Protein AF-A0ABD3XJV7-F1 (afdb_monomer_lite)

Foldseek 3Di:
DDPLVVQVVVLVVVLCVPDDLVRLQLVCCQQAVGSDPPDDQAEAEDQDDDPRFAWEHANVVSYTYGYSPDPDSVVSNVRPVVQSPDPDHPHDHD

Radius of gyration: 12.43 Å; chains: 1; bounding box: 31×26×32 Å

Organism: Sinanodonta woodiana (NCBI:txid1069815)

InterPro domains:
  IPR000569 HECT domain [PF00632] (6-84)
  IPR035983 HECT, E3 ligase catalytic domain [SSF56204] (7-78)

pLDDT: mean 89.1, std 9.76, range [50.88, 97.94]

Sequence (94 aa):
MDCSQQSTANYLKRFVKGFDKKGMENFLQFCTDSNLISEKITVEFTRLYGFERRPVAHTCGNILQMSSTYETFSDMREEFENVLSSNVWEMSFV

Structure (mmCIF, N/CA/C/O backbone):
data_AF-A0ABD3XJV7-F1
#
_entry.id   AF-A0ABD3XJV7-F1
#
loop_
_atom_site.group_PDB
_atom_site.id
_atom_site.type_symbol
_atom_site.label_atom_id
_atom_site.label_alt_id
_atom_site.label_comp_id
_atom_site.label_asym_id
_atom_site.label_entity_id
_atom_site.label_seq_id
_atom_site.pdbx_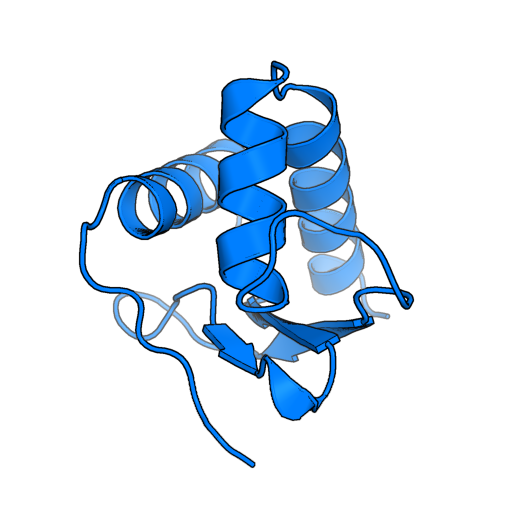PDB_ins_code
_atom_site.Cartn_x
_atom_site.Cartn_y
_atom_site.Cartn_z
_atom_site.occupancy
_atom_site.B_iso_or_equiv
_atom_site.auth_seq_id
_atom_site.auth_comp_id
_atom_site.auth_asym_id
_atom_site.auth_atom_id
_atom_site.pdbx_PDB_model_num
ATOM 1 N N . MET A 1 1 ? 17.128 2.319 2.769 1.00 75.62 1 MET A N 1
ATOM 2 C CA . MET A 1 1 ? 16.058 2.600 1.796 1.00 75.62 1 MET A CA 1
ATOM 3 C C . MET A 1 1 ? 16.707 3.218 0.570 1.00 75.62 1 MET A C 1
ATOM 5 O O . MET A 1 1 ? 17.411 4.207 0.739 1.00 75.62 1 MET A O 1
ATOM 9 N N . ASP A 1 2 ? 16.565 2.605 -0.604 1.00 91.56 2 ASP A N 1
ATOM 10 C CA . ASP A 1 2 ? 17.054 3.160 -1.878 1.00 91.56 2 ASP A CA 1
ATOM 11 C C . ASP A 1 2 ? 16.020 4.116 -2.524 1.00 91.56 2 ASP A C 1
ATOM 13 O O . ASP A 1 2 ? 14.943 4.346 -1.968 1.00 91.56 2 ASP A O 1
ATOM 17 N N . CYS A 1 3 ? 16.354 4.714 -3.675 1.00 93.94 3 CYS A N 1
ATOM 18 C CA . CYS A 1 3 ? 15.489 5.691 -4.351 1.00 93.94 3 CYS A CA 1
ATOM 19 C C . CYS A 1 3 ? 14.137 5.089 -4.778 1.00 93.94 3 CYS A C 1
ATOM 21 O O . CYS A 1 3 ? 13.097 5.723 -4.605 1.00 93.94 3 CYS A O 1
ATOM 23 N N . SER A 1 4 ? 14.120 3.850 -5.283 1.00 94.44 4 SER A N 1
ATOM 24 C CA . SER A 1 4 ? 12.882 3.226 -5.759 1.00 94.44 4 SER A CA 1
ATOM 25 C C . SER A 1 4 ? 11.987 2.782 -4.598 1.00 94.44 4 SER A C 1
ATOM 27 O O . SER A 1 4 ? 10.767 2.975 -4.634 1.00 94.44 4 SER A O 1
ATOM 29 N N . GLN A 1 5 ? 12.588 2.307 -3.502 1.00 96.38 5 GLN A N 1
ATOM 30 C CA . GLN A 1 5 ? 11.896 2.062 -2.236 1.00 96.38 5 GLN A CA 1
ATOM 31 C C . GLN A 1 5 ? 11.307 3.355 -1.659 1.00 96.38 5 GLN A C 1
ATOM 33 O O . GLN A 1 5 ? 10.176 3.353 -1.177 1.00 96.38 5 GLN A O 1
ATOM 38 N N . GLN A 1 6 ? 12.032 4.475 -1.737 1.00 96.88 6 GLN A N 1
ATOM 39 C CA . GLN A 1 6 ? 11.537 5.769 -1.265 1.00 96.88 6 GLN A CA 1
ATOM 40 C C . GLN A 1 6 ? 10.347 6.265 -2.097 1.00 96.88 6 GLN A C 1
ATOM 42 O O . GLN A 1 6 ? 9.343 6.695 -1.525 1.00 96.88 6 GLN A O 1
ATOM 47 N N . SER A 1 7 ? 10.423 6.168 -3.426 1.00 96.94 7 SER A N 1
ATOM 48 C CA . SER A 1 7 ? 9.310 6.498 -4.325 1.00 96.94 7 SER A CA 1
ATOM 49 C C . SER A 1 7 ? 8.079 5.648 -4.020 1.00 96.94 7 SER A C 1
ATOM 51 O O . SER A 1 7 ? 7.000 6.190 -3.784 1.00 96.94 7 SER A O 1
ATOM 53 N N . THR A 1 8 ? 8.260 4.333 -3.892 1.00 96.81 8 THR A N 1
ATOM 54 C CA . THR A 1 8 ? 7.179 3.400 -3.550 1.00 96.81 8 THR A CA 1
ATOM 55 C C . THR A 1 8 ? 6.577 3.699 -2.174 1.00 96.81 8 THR A C 1
ATOM 57 O O . THR A 1 8 ? 5.357 3.734 -2.020 1.00 96.81 8 THR A O 1
ATOM 60 N N . ALA A 1 9 ? 7.403 3.999 -1.167 1.00 97.12 9 ALA A N 1
ATOM 61 C CA . ALA A 1 9 ? 6.927 4.398 0.156 1.00 97.12 9 ALA A CA 1
ATOM 62 C C . ALA A 1 9 ? 6.103 5.695 0.104 1.00 97.12 9 ALA A C 1
ATOM 64 O O . ALA A 1 9 ? 5.100 5.830 0.809 1.00 97.12 9 ALA A O 1
ATOM 65 N N . ASN A 1 10 ? 6.506 6.660 -0.725 1.00 97.62 10 ASN A N 1
ATOM 66 C CA . ASN A 1 10 ? 5.759 7.901 -0.924 1.00 97.62 10 ASN A CA 1
ATOM 67 C C . ASN A 1 10 ? 4.423 7.648 -1.630 1.00 97.62 10 ASN A C 1
ATOM 69 O O . ASN A 1 10 ? 3.414 8.243 -1.244 1.00 97.62 10 ASN A O 1
ATOM 73 N N . TYR A 1 11 ?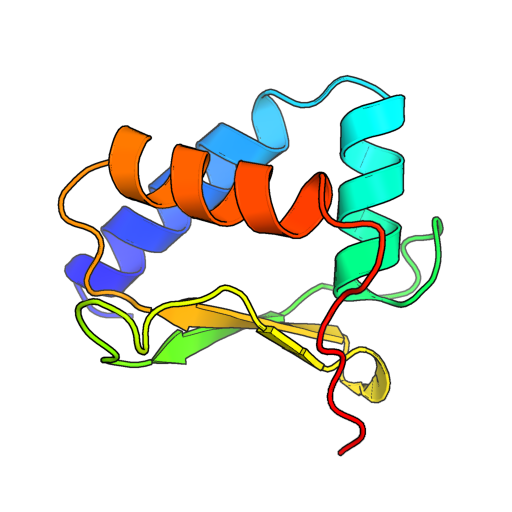 4.394 6.741 -2.608 1.00 97.94 11 TYR A N 1
ATOM 74 C CA . TYR A 1 11 ? 3.160 6.297 -3.250 1.00 97.94 11 TYR A CA 1
ATOM 75 C C . TYR A 1 11 ? 2.214 5.649 -2.238 1.00 97.94 11 TYR A C 1
ATOM 77 O O . TYR A 1 11 ? 1.063 6.069 -2.145 1.00 97.94 11 TYR A O 1
ATOM 85 N N . LEU A 1 12 ? 2.703 4.721 -1.410 1.00 97.06 12 LEU A N 1
ATOM 86 C CA . LEU A 1 12 ? 1.897 4.069 -0.374 1.00 97.06 12 LEU A CA 1
ATOM 87 C C . LEU A 1 12 ? 1.334 5.082 0.628 1.00 97.06 12 LEU A C 1
ATOM 89 O O . LEU A 1 12 ? 0.143 5.081 0.921 1.00 97.06 12 LEU A O 1
ATOM 93 N N . LYS A 1 13 ? 2.165 6.014 1.111 1.00 96.62 13 LYS A N 1
ATOM 94 C CA . LYS A 1 13 ? 1.710 7.085 2.013 1.00 96.62 13 LYS A CA 1
ATOM 95 C C . LYS A 1 13 ? 0.620 7.943 1.376 1.00 96.62 13 LYS A C 1
ATOM 97 O O . LYS A 1 13 ? -0.321 8.329 2.063 1.00 96.62 13 LYS A O 1
ATOM 102 N N . ARG A 1 14 ? 0.753 8.279 0.089 1.00 97.44 14 ARG A N 1
ATOM 103 C CA . ARG A 1 14 ? -0.267 9.034 -0.650 1.00 97.44 14 ARG A CA 1
ATOM 104 C C . ARG A 1 14 ? -1.562 8.234 -0.781 1.00 97.44 14 ARG A C 1
ATOM 106 O O . ARG A 1 14 ? -2.624 8.814 -0.600 1.00 97.44 14 ARG A O 1
ATOM 113 N N . PHE A 1 15 ? -1.461 6.941 -1.073 1.00 96.44 15 PHE A N 1
ATOM 114 C CA . PHE A 1 15 ? -2.599 6.037 -1.209 1.00 96.44 15 PHE A CA 1
ATOM 115 C C . PHE A 1 15 ? -3.387 5.923 0.098 1.00 96.44 15 PHE A C 1
ATOM 117 O O . PHE A 1 15 ? -4.565 6.262 0.128 1.00 96.44 15 PHE A O 1
ATOM 124 N N . VAL A 1 16 ? -2.707 5.600 1.203 1.00 95.06 16 VAL A N 1
ATOM 125 C CA . VAL A 1 16 ? -3.329 5.455 2.530 1.00 95.06 16 VAL A CA 1
ATOM 126 C C . VAL A 1 16 ? -3.961 6.764 3.017 1.00 95.06 16 VAL A C 1
ATOM 128 O O . VAL A 1 16 ? -5.034 6.752 3.612 1.00 95.06 16 VAL A O 1
ATOM 131 N N . LYS A 1 17 ? -3.340 7.920 2.730 1.00 95.94 17 LYS A N 1
ATOM 132 C CA . LYS A 1 17 ? -3.918 9.242 3.043 1.00 95.94 17 LYS A CA 1
ATOM 133 C C . LYS A 1 17 ? -5.206 9.552 2.275 1.00 95.94 17 LYS A C 1
ATOM 135 O O . LYS A 1 17 ? -5.926 10.458 2.679 1.00 95.94 17 LYS A O 1
ATOM 140 N N . GLY A 1 18 ? -5.450 8.871 1.157 1.00 94.69 18 GLY A N 1
ATOM 141 C CA . GLY A 1 18 ? -6.634 9.062 0.326 1.00 94.69 18 GLY A CA 1
ATOM 142 C C . GLY A 1 18 ? -7.848 8.245 0.765 1.00 94.69 18 GLY A C 1
ATOM 143 O O . GLY A 1 18 ? -8.910 8.420 0.176 1.00 94.69 18 GLY A O 1
ATOM 144 N N . PHE A 1 19 ? -7.714 7.360 1.758 1.00 94.12 19 PHE A N 1
ATOM 145 C CA . PHE A 1 19 ? -8.815 6.503 2.184 1.00 94.12 19 PHE A CA 1
ATOM 146 C C . PHE A 1 19 ? -9.886 7.243 2.982 1.00 94.12 19 PHE A C 1
ATOM 148 O O . PHE A 1 19 ? -9.603 8.090 3.831 1.00 94.12 19 PHE A O 1
ATOM 155 N N . ASP A 1 20 ? -11.134 6.849 2.737 1.00 93.81 20 ASP A N 1
ATOM 156 C CA . ASP A 1 20 ? -12.236 7.076 3.659 1.00 93.81 20 ASP A CA 1
ATOM 157 C C . ASP A 1 20 ? -12.203 6.037 4.799 1.00 93.81 20 ASP A C 1
ATOM 159 O O . ASP A 1 20 ? -11.305 5.195 4.890 1.00 93.81 20 ASP A O 1
ATOM 163 N N . LYS A 1 21 ? -13.187 6.087 5.704 1.00 91.62 21 LYS A N 1
ATOM 164 C CA . LYS A 1 21 ? -13.236 5.169 6.851 1.00 91.62 21 LYS A CA 1
ATOM 165 C C . LYS A 1 21 ? -13.250 3.697 6.416 1.00 91.62 21 LYS A C 1
ATOM 167 O O . LYS A 1 21 ? -12.514 2.897 6.984 1.00 91.62 21 LYS A O 1
ATOM 172 N N . LYS A 1 22 ? -14.054 3.355 5.405 1.00 91.00 22 LYS A N 1
ATOM 173 C CA . LYS A 1 22 ? -14.199 1.976 4.922 1.00 91.00 22 LYS A CA 1
ATOM 174 C C . LYS A 1 22 ? -12.918 1.482 4.247 1.00 91.00 22 LYS A C 1
ATOM 176 O O . LYS A 1 22 ? -12.491 0.360 4.494 1.00 91.00 22 LYS A O 1
ATOM 181 N N . GLY A 1 23 ? -12.279 2.321 3.430 1.00 91.44 23 GLY A N 1
ATOM 182 C CA . GLY A 1 23 ? -10.990 2.011 2.815 1.00 91.44 23 GLY A CA 1
ATOM 183 C C . GLY A 1 23 ? -9.899 1.771 3.857 1.00 91.44 23 GLY A C 1
ATOM 184 O O . GLY A 1 23 ? -9.129 0.823 3.729 1.00 91.44 23 GLY A O 1
ATOM 185 N N . MET A 1 24 ? -9.882 2.569 4.930 1.00 92.44 24 MET A N 1
ATOM 186 C CA . MET A 1 24 ? -8.951 2.370 6.040 1.00 92.44 24 MET A CA 1
ATOM 187 C C . MET A 1 24 ? -9.217 1.058 6.790 1.00 92.44 24 MET A C 1
ATOM 189 O O . MET A 1 24 ? -8.274 0.328 7.070 1.00 92.44 24 MET A O 1
ATOM 193 N N . GLU A 1 25 ? -10.478 0.731 7.087 1.00 91.19 25 GLU A N 1
ATOM 194 C CA . GLU A 1 25 ? -10.847 -0.542 7.726 1.00 91.19 25 GLU A CA 1
ATOM 195 C C . GLU A 1 25 ? -10.403 -1.745 6.882 1.00 91.19 25 GLU A C 1
ATOM 197 O O . GLU A 1 25 ? -9.775 -2.658 7.415 1.00 91.19 25 GLU A O 1
ATOM 202 N N . ASN A 1 26 ? -10.633 -1.705 5.566 1.00 90.00 26 ASN A N 1
ATOM 203 C CA . ASN A 1 26 ? -10.186 -2.751 4.644 1.00 90.00 26 ASN A CA 1
ATOM 204 C C . ASN A 1 26 ? -8.656 -2.860 4.591 1.00 90.00 26 ASN A C 1
ATOM 206 O O . ASN A 1 26 ? -8.117 -3.962 4.582 1.00 90.00 26 ASN A O 1
ATOM 210 N N . PHE A 1 27 ? -7.946 -1.730 4.564 1.00 91.88 27 PHE A N 1
ATOM 211 C CA . PHE A 1 27 ? -6.484 -1.716 4.562 1.00 91.88 27 PHE A CA 1
ATOM 212 C C . PHE A 1 27 ? -5.899 -2.309 5.848 1.00 91.88 27 PHE A C 1
ATOM 214 O O . PHE A 1 27 ? -4.928 -3.064 5.792 1.00 91.88 27 PHE A O 1
ATOM 221 N N . LEU A 1 28 ? -6.490 -1.985 7.002 1.00 91.25 28 LEU A N 1
ATOM 222 C CA . LEU A 1 28 ? -6.085 -2.560 8.281 1.00 91.25 28 LEU A CA 1
ATOM 223 C C . LEU A 1 28 ? -6.349 -4.059 8.307 1.00 91.25 28 LEU A C 1
ATOM 225 O O . LEU A 1 28 ? -5.424 -4.818 8.576 1.00 91.25 28 LEU A O 1
ATOM 229 N N . GLN A 1 29 ? -7.553 -4.478 7.912 1.00 89.56 29 GLN A N 1
ATOM 230 C CA . GLN A 1 29 ? -7.895 -5.893 7.834 1.00 89.56 29 GLN A CA 1
ATOM 231 C C . GLN A 1 29 ? -6.938 -6.644 6.902 1.00 89.56 29 GLN A C 1
ATOM 233 O O . GLN A 1 29 ? -6.523 -7.750 7.220 1.00 89.56 29 GLN A O 1
ATOM 238 N N . PHE A 1 30 ? -6.530 -6.035 5.787 1.00 89.94 30 PHE A N 1
ATOM 239 C CA . PHE A 1 30 ? -5.541 -6.627 4.892 1.00 89.94 30 PHE A CA 1
ATOM 240 C C . PHE A 1 30 ? -4.185 -6.810 5.574 1.00 89.94 30 PHE A C 1
ATOM 242 O O . PHE A 1 30 ? -3.598 -7.881 5.489 1.00 89.94 30 PHE A O 1
ATOM 249 N N . CYS A 1 31 ? -3.687 -5.786 6.269 1.00 90.12 31 CYS A N 1
ATOM 250 C CA . CYS A 1 31 ? -2.355 -5.827 6.869 1.00 90.12 31 CYS A CA 1
ATOM 251 C C . CYS A 1 31 ? -2.271 -6.688 8.139 1.00 90.12 31 CYS A C 1
ATOM 253 O O . CYS A 1 31 ? -1.203 -7.229 8.419 1.00 90.12 31 CYS A O 1
ATOM 255 N N . THR A 1 32 ? -3.346 -6.769 8.929 1.00 87.44 32 THR A N 1
ATOM 256 C CA . THR A 1 32 ? -3.304 -7.306 10.303 1.00 87.44 32 THR A CA 1
ATOM 257 C C . THR A 1 32 ? -4.355 -8.381 10.589 1.00 87.44 32 THR A C 1
ATOM 259 O O . THR A 1 32 ? -4.426 -8.866 11.715 1.00 87.44 32 THR A O 1
ATOM 262 N N . ASP A 1 33 ? -5.194 -8.736 9.609 1.00 86.06 33 ASP A N 1
ATOM 263 C CA . ASP A 1 33 ? -6.407 -9.555 9.791 1.00 86.06 33 ASP A CA 1
ATOM 264 C C . ASP A 1 33 ? -7.383 -8.983 10.843 1.00 86.06 33 ASP A C 1
ATOM 266 O O . ASP A 1 33 ? -8.222 -9.669 11.425 1.00 86.06 33 ASP A O 1
ATOM 270 N N . SER A 1 34 ? -7.268 -7.681 11.116 1.00 82.94 34 SER A N 1
ATOM 271 C CA . SER A 1 34 ? -8.051 -6.963 12.113 1.00 82.94 34 SER A CA 1
ATOM 272 C C . SER A 1 34 ? -8.308 -5.532 11.657 1.00 82.94 34 SER A C 1
ATOM 274 O O . SER A 1 34 ? -7.484 -4.892 11.016 1.00 82.94 34 SER A O 1
ATOM 276 N N . ASN A 1 35 ? -9.454 -4.972 12.030 1.00 77.19 35 ASN A N 1
ATOM 277 C CA . ASN A 1 35 ? -9.743 -3.555 11.798 1.00 77.19 35 ASN A CA 1
ATOM 278 C C . ASN A 1 35 ? -9.184 -2.639 12.908 1.00 77.19 35 ASN A C 1
ATOM 280 O O . ASN A 1 35 ? -9.462 -1.439 12.914 1.00 77.19 35 ASN A O 1
ATOM 284 N N . LEU A 1 36 ? -8.406 -3.187 13.849 1.00 77.75 36 LEU A N 1
ATOM 285 C CA . LEU A 1 36 ? -7.771 -2.454 14.942 1.00 77.75 36 LEU A CA 1
ATOM 286 C C . LEU A 1 36 ? -6.260 -2.339 14.720 1.00 77.75 36 LEU A C 1
ATOM 288 O O . LEU A 1 36 ? -5.581 -3.320 14.427 1.00 77.75 36 LEU A O 1
ATOM 292 N N . ILE A 1 37 ? -5.721 -1.139 14.942 1.00 73.56 37 ILE A N 1
ATOM 293 C CA . ILE A 1 37 ? -4.274 -0.925 15.024 1.00 73.56 37 ILE A CA 1
ATOM 294 C C . ILE A 1 37 ? -3.828 -1.284 16.442 1.00 73.56 37 ILE A C 1
ATOM 296 O O . ILE A 1 37 ? -4.055 -0.513 17.374 1.00 73.56 37 ILE A O 1
ATOM 300 N N . SER A 1 38 ? -3.194 -2.442 16.606 1.00 71.31 38 SER A N 1
ATOM 301 C CA . SER A 1 38 ? -2.506 -2.819 17.849 1.00 71.31 38 SER A CA 1
ATOM 302 C C . SER A 1 38 ? -1.020 -2.455 17.811 1.00 71.31 38 SER A C 1
ATOM 304 O O . SER A 1 38 ? -0.456 -2.059 18.830 1.00 71.31 38 SER A O 1
ATOM 306 N N . GLU A 1 39 ? -0.396 -2.531 16.633 1.00 81.06 39 GLU A N 1
ATOM 307 C CA . GLU A 1 39 ? 1.040 -2.336 16.432 1.00 81.06 39 GLU A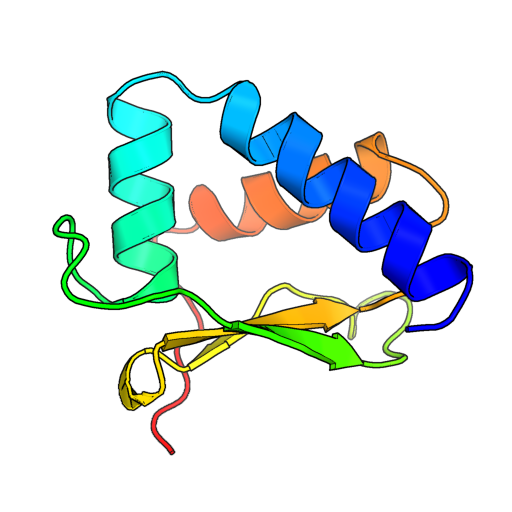 CA 1
ATOM 308 C C . GLU A 1 39 ? 1.343 -1.612 15.109 1.00 81.06 39 GLU A C 1
ATOM 310 O O . GLU A 1 39 ? 0.463 -1.338 14.291 1.00 81.06 39 GLU A O 1
ATOM 315 N N . LYS A 1 40 ? 2.612 -1.244 14.903 1.00 90.06 40 LYS A N 1
ATOM 316 C CA . LYS A 1 40 ? 3.052 -0.574 13.673 1.00 9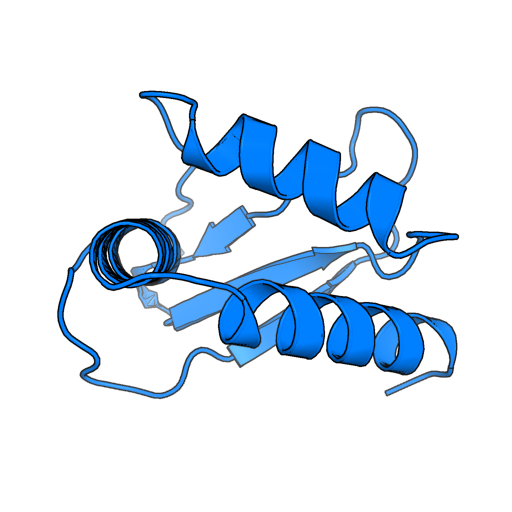0.06 40 LYS A CA 1
ATOM 317 C C . LYS A 1 40 ? 3.110 -1.577 12.522 1.00 90.06 40 LYS A C 1
ATOM 319 O O . LYS A 1 40 ? 3.749 -2.612 12.657 1.00 90.06 40 LYS A O 1
ATOM 324 N N . ILE A 1 41 ? 2.555 -1.206 11.369 1.00 92.38 41 ILE A N 1
ATOM 325 C CA . ILE A 1 41 ? 2.745 -1.957 10.124 1.00 92.38 41 ILE A CA 1
ATOM 326 C C . ILE A 1 41 ? 4.137 -1.637 9.566 1.00 92.38 41 ILE A C 1
ATOM 328 O O . ILE A 1 41 ? 4.442 -0.481 9.249 1.00 92.38 41 ILE A O 1
ATOM 332 N N . THR A 1 42 ? 4.988 -2.653 9.456 1.00 94.75 42 THR A N 1
ATOM 333 C CA . THR A 1 42 ? 6.330 -2.551 8.875 1.00 94.75 42 THR A CA 1
ATOM 334 C C . THR A 1 42 ? 6.247 -2.769 7.370 1.00 94.75 42 THR A C 1
ATOM 336 O O . THR A 1 42 ? 5.636 -3.728 6.917 1.00 94.75 42 THR A O 1
ATOM 339 N N . VAL A 1 43 ? 6.852 -1.881 6.578 1.00 95.62 43 VAL A N 1
ATOM 340 C CA . VAL A 1 43 ? 6.869 -2.021 5.114 1.00 95.62 43 VAL A CA 1
ATOM 341 C C . VAL A 1 43 ? 8.206 -2.592 4.671 1.00 95.62 43 VAL A C 1
ATOM 343 O O . VAL A 1 43 ? 9.246 -1.957 4.863 1.00 95.62 43 VAL A O 1
ATOM 346 N N . GLU A 1 44 ? 8.163 -3.761 4.044 1.00 96.00 44 GLU A N 1
ATOM 347 C CA . GLU A 1 44 ? 9.322 -4.412 3.442 1.00 96.00 44 GLU A CA 1
ATOM 348 C C . GLU A 1 44 ? 9.261 -4.343 1.921 1.00 96.00 44 GLU A C 1
ATOM 350 O O . GLU A 1 44 ? 8.187 -4.327 1.319 1.00 96.00 44 GLU A O 1
ATOM 355 N N . PHE A 1 45 ? 10.432 -4.298 1.288 1.00 96.31 45 PHE A N 1
ATOM 356 C CA . PHE A 1 45 ? 10.529 -4.111 -0.153 1.00 96.31 45 PHE A CA 1
ATOM 357 C C . PHE A 1 45 ? 11.161 -5.306 -0.853 1.00 96.31 45 PHE A C 1
ATOM 359 O O . PHE A 1 45 ? 12.246 -5.748 -0.475 1.00 96.31 45 PHE A O 1
ATOM 366 N N . THR A 1 46 ? 10.528 -5.763 -1.930 1.00 95.62 46 THR A N 1
ATOM 367 C CA . THR A 1 46 ? 11.075 -6.760 -2.861 1.00 95.62 46 THR A CA 1
ATOM 368 C C . THR A 1 46 ? 11.433 -6.125 -4.200 1.00 95.62 46 THR A C 1
ATOM 370 O O . THR A 1 46 ? 11.126 -4.963 -4.462 1.00 95.62 46 THR A O 1
ATOM 373 N N . ARG A 1 47 ? 12.097 -6.892 -5.070 1.00 94.44 47 ARG A N 1
ATOM 374 C CA . ARG A 1 47 ? 12.362 -6.519 -6.468 1.00 94.44 47 ARG A CA 1
ATOM 375 C C . ARG A 1 47 ? 11.639 -7.469 -7.422 1.00 94.44 47 ARG A C 1
ATOM 377 O O . ARG A 1 47 ? 12.270 -8.096 -8.264 1.00 94.44 47 ARG A O 1
ATOM 384 N N . LEU A 1 48 ? 10.329 -7.619 -7.232 1.00 93.75 48 LEU A N 1
ATOM 385 C CA . LEU A 1 48 ? 9.470 -8.412 -8.117 1.00 93.75 48 LEU A CA 1
ATOM 386 C C . LEU A 1 48 ? 8.968 -7.547 -9.278 1.00 93.75 48 LEU A C 1
ATOM 388 O O . LEU A 1 48 ? 8.740 -6.348 -9.103 1.00 93.75 48 LEU A O 1
ATOM 392 N N . TYR A 1 49 ? 8.795 -8.136 -10.457 1.00 92.38 49 TYR A N 1
ATOM 393 C CA . TYR A 1 49 ? 8.424 -7.428 -11.685 1.00 92.38 49 TYR A CA 1
ATOM 394 C C . TYR A 1 49 ? 7.227 -8.098 -12.363 1.00 92.38 49 TYR A C 1
ATOM 396 O O . TYR A 1 49 ? 6.973 -9.285 -12.166 1.00 92.38 49 TYR A O 1
ATOM 404 N N . GLY A 1 50 ? 6.514 -7.341 -13.203 1.00 89.44 50 GLY A N 1
ATOM 405 C CA . GLY A 1 50 ? 5.403 -7.867 -13.998 1.00 89.44 50 GLY A CA 1
ATOM 406 C C . GLY A 1 50 ? 4.350 -8.568 -13.137 1.00 89.44 50 GLY A C 1
ATOM 407 O O . GLY A 1 50 ? 3.950 -8.046 -12.103 1.00 89.44 50 GLY A O 1
ATOM 408 N N . PHE A 1 51 ? 3.933 -9.764 -13.554 1.00 86.31 51 PHE A N 1
ATOM 409 C CA . PHE A 1 51 ? 2.882 -10.545 -12.890 1.00 86.31 51 PHE A CA 1
ATOM 410 C C . PHE A 1 51 ? 3.268 -11.116 -11.518 1.00 86.31 51 PHE A C 1
ATOM 412 O O . PHE A 1 51 ? 2.390 -11.544 -10.777 1.00 86.31 51 PHE A O 1
ATOM 419 N N . GLU A 1 52 ? 4.556 -11.138 -11.165 1.00 88.25 52 GLU A N 1
ATOM 420 C CA . GLU A 1 52 ? 4.992 -11.559 -9.825 1.00 88.25 52 GLU A CA 1
ATOM 421 C C . GLU A 1 52 ? 4.803 -10.447 -8.787 1.00 88.25 52 GLU A C 1
ATOM 423 O O . GLU A 1 52 ? 4.909 -10.683 -7.582 1.00 88.25 52 GLU A O 1
ATOM 428 N N . ARG A 1 53 ? 4.554 -9.215 -9.245 1.00 92.44 53 ARG A N 1
ATOM 429 C CA . ARG A 1 53 ? 4.345 -8.070 -8.374 1.00 92.44 53 ARG A CA 1
ATOM 430 C C . ARG A 1 53 ? 2.963 -8.146 -7.736 1.00 92.44 53 ARG A C 1
ATOM 432 O O . ARG A 1 53 ? 1.960 -8.338 -8.417 1.00 92.44 53 ARG A O 1
ATOM 439 N N . ARG A 1 54 ? 2.949 -8.040 -6.410 1.00 89.69 54 ARG A N 1
ATOM 440 C CA . ARG A 1 54 ? 1.737 -7.952 -5.600 1.00 89.69 54 ARG A CA 1
ATOM 441 C C . ARG A 1 54 ? 2.074 -7.461 -4.195 1.00 89.69 54 ARG A C 1
ATOM 443 O O . ARG A 1 54 ? 3.122 -7.844 -3.662 1.00 89.69 54 ARG A O 1
ATOM 450 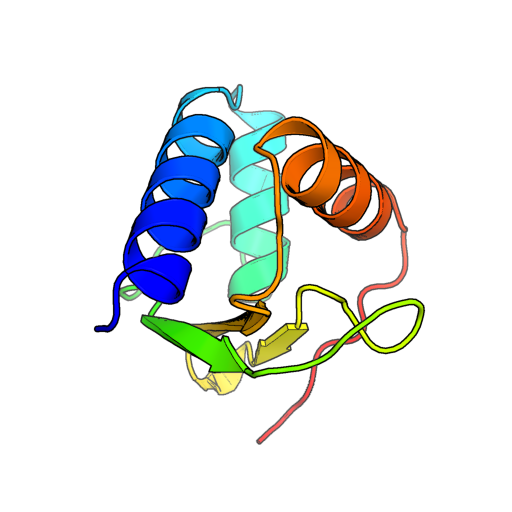N N . PRO A 1 55 ? 1.212 -6.646 -3.573 1.00 93.19 55 PRO A N 1
ATOM 451 C CA . PRO A 1 55 ? 1.216 -6.466 -2.130 1.00 93.19 55 PRO A CA 1
ATOM 452 C C . PRO A 1 55 ? 0.950 -7.804 -1.430 1.00 93.19 55 PRO A C 1
ATOM 454 O O . PRO A 1 55 ? 0.005 -8.506 -1.784 1.00 93.19 55 PRO A O 1
ATOM 457 N N . VAL A 1 56 ? 1.760 -8.144 -0.428 1.00 92.44 56 VAL A N 1
ATOM 458 C CA . VAL A 1 56 ? 1.561 -9.334 0.415 1.00 92.44 56 VAL A CA 1
ATOM 459 C C . VAL A 1 56 ? 1.573 -8.906 1.873 1.00 92.44 56 VAL A C 1
ATOM 461 O O . VAL A 1 56 ? 2.487 -8.201 2.304 1.00 92.44 56 VAL A O 1
ATOM 464 N N . ALA A 1 57 ? 0.562 -9.326 2.629 1.00 91.62 57 ALA A N 1
ATOM 465 C CA . ALA A 1 57 ? 0.486 -9.085 4.060 1.00 91.62 57 ALA A CA 1
ATOM 466 C C . ALA A 1 57 ? 0.892 -10.340 4.840 1.00 91.62 57 ALA A C 1
ATOM 468 O O . ALA A 1 57 ? 0.331 -11.420 4.646 1.00 91.62 57 ALA A O 1
ATOM 469 N N . HIS A 1 58 ? 1.848 -10.173 5.752 1.00 90.25 58 HIS A N 1
ATOM 470 C CA . HIS A 1 58 ? 2.204 -11.163 6.767 1.00 90.25 58 HIS A CA 1
ATOM 471 C C . HIS A 1 58 ? 1.576 -10.715 8.084 1.00 90.25 58 HIS A C 1
ATOM 473 O O . HIS A 1 58 ? 2.160 -9.927 8.836 1.00 90.25 58 HIS A O 1
ATOM 479 N N . THR A 1 59 ? 0.354 -11.176 8.331 1.00 84.50 59 THR A N 1
ATOM 480 C CA . THR A 1 59 ? -0.518 -10.655 9.395 1.00 84.50 59 THR A CA 1
ATOM 481 C C . THR A 1 59 ? 0.058 -10.901 10.790 1.00 84.50 59 THR A C 1
ATOM 483 O O . THR A 1 59 ? 0.044 -9.997 11.621 1.00 84.50 59 THR A O 1
ATOM 486 N N . CYS A 1 60 ? 0.681 -12.062 11.030 1.00 83.00 60 CYS A N 1
ATOM 487 C CA . CYS A 1 60 ? 1.342 -12.385 12.302 1.00 83.00 60 CYS A CA 1
ATOM 488 C C . CYS A 1 60 ? 2.509 -11.444 12.648 1.00 83.00 60 CYS A C 1
ATOM 490 O O . CYS A 1 60 ? 2.788 -11.225 13.825 1.00 83.00 60 CYS A O 1
ATOM 492 N N . GLY A 1 61 ? 3.188 -10.890 11.639 1.00 84.44 61 GLY A N 1
ATOM 493 C CA . GLY A 1 61 ? 4.332 -9.993 11.817 1.00 84.44 61 GLY A CA 1
ATOM 494 C C . GLY A 1 61 ? 4.002 -8.508 11.657 1.00 84.44 61 GLY A C 1
ATOM 495 O O . GLY A 1 61 ? 4.902 -7.679 11.790 1.00 84.44 61 GLY A O 1
ATOM 496 N N . ASN A 1 62 ? 2.752 -8.158 11.328 1.00 88.44 62 ASN A N 1
ATOM 497 C CA . ASN A 1 62 ? 2.363 -6.811 10.899 1.00 88.44 62 ASN A CA 1
ATOM 498 C C . ASN A 1 62 ? 3.258 -6.281 9.759 1.00 88.44 62 ASN A C 1
ATOM 500 O O . ASN A 1 62 ? 3.664 -5.115 9.765 1.00 88.44 62 ASN A O 1
ATOM 504 N N . ILE A 1 63 ? 3.600 -7.135 8.785 1.00 93.06 63 ILE A N 1
ATOM 505 C CA . ILE A 1 63 ? 4.483 -6.776 7.664 1.00 93.06 63 ILE A CA 1
ATOM 506 C C . ILE A 1 63 ? 3.671 -6.644 6.379 1.00 93.06 63 ILE A C 1
ATOM 508 O O . ILE A 1 63 ? 2.995 -7.579 5.957 1.00 93.06 63 ILE A O 1
ATOM 512 N N . LEU A 1 64 ? 3.801 -5.497 5.718 1.00 94.31 64 LEU A N 1
ATOM 513 C CA . LEU A 1 64 ? 3.328 -5.265 4.360 1.00 94.31 64 LEU A CA 1
ATOM 514 C C . LEU A 1 64 ? 4.519 -5.307 3.404 1.00 94.31 64 LEU A C 1
ATOM 516 O O . LEU A 1 64 ? 5.345 -4.394 3.371 1.00 94.31 64 LEU A O 1
ATOM 520 N N . GLN A 1 65 ? 4.596 -6.359 2.604 1.00 95.31 65 GLN A N 1
ATOM 521 C CA . GLN A 1 65 ? 5.623 -6.518 1.593 1.00 95.31 65 GLN A CA 1
ATOM 522 C C . GLN A 1 65 ? 5.140 -5.934 0.267 1.00 95.31 65 GLN A C 1
ATOM 524 O O . GLN A 1 65 ? 4.067 -6.282 -0.224 1.00 95.31 65 GLN A O 1
ATOM 529 N N . MET A 1 66 ? 5.933 -5.045 -0.328 1.00 95.12 66 MET A N 1
ATOM 530 C CA . MET A 1 66 ? 5.636 -4.450 -1.630 1.00 95.12 66 MET A CA 1
ATOM 531 C C . MET A 1 66 ? 6.855 -4.488 -2.537 1.00 95.12 66 MET A C 1
ATOM 533 O O . MET A 1 66 ? 7.988 -4.375 -2.081 1.00 95.12 66 MET A O 1
ATOM 537 N N . SER A 1 67 ? 6.652 -4.570 -3.844 1.00 96.25 67 SER A N 1
ATOM 538 C CA . SER A 1 67 ? 7.777 -4.388 -4.756 1.00 96.25 67 SER A CA 1
ATOM 539 C C . SER A 1 67 ? 8.212 -2.926 -4.823 1.00 96.25 67 SER A C 1
ATOM 541 O O . SER A 1 67 ? 7.378 -2.030 -4.801 1.00 96.25 67 SER A O 1
ATOM 543 N N . SER A 1 68 ? 9.512 -2.661 -4.938 1.00 96.50 68 SER A N 1
ATOM 544 C CA . SER A 1 68 ? 10.039 -1.313 -5.178 1.00 96.50 68 SER A CA 1
ATOM 545 C C . SER A 1 68 ? 10.124 -0.940 -6.660 1.00 96.50 68 SER A C 1
ATOM 547 O O . SER A 1 68 ? 10.723 0.077 -6.999 1.00 96.50 68 SER A O 1
ATOM 549 N N . THR A 1 69 ? 9.569 -1.764 -7.551 1.00 96.00 69 THR A N 1
ATOM 550 C CA . THR A 1 69 ? 9.691 -1.629 -9.013 1.00 96.00 69 THR A CA 1
ATOM 551 C C . THR A 1 69 ? 8.524 -0.876 -9.656 1.00 96.00 69 THR A C 1
ATOM 553 O O . THR A 1 69 ? 8.408 -0.858 -10.879 1.00 96.00 69 THR A O 1
ATOM 556 N N . TYR A 1 70 ? 7.639 -0.261 -8.864 1.00 94.94 70 TYR A N 1
ATOM 557 C CA . TYR A 1 70 ? 6.582 0.598 -9.399 1.00 94.94 70 TYR A CA 1
ATOM 558 C C . TYR A 1 70 ? 7.181 1.856 -10.033 1.00 94.94 70 TYR A C 1
ATOM 560 O O . TYR A 1 70 ? 7.890 2.616 -9.369 1.00 94.94 70 TYR A O 1
ATOM 568 N N . GLU A 1 71 ? 6.863 2.091 -11.304 1.00 92.94 71 GLU A N 1
ATOM 569 C CA . GLU A 1 71 ? 7.320 3.272 -12.039 1.00 92.94 71 GLU A CA 1
ATOM 570 C C . GLU A 1 71 ? 6.470 4.500 -11.709 1.00 92.94 71 GLU A C 1
ATOM 572 O O . GLU A 1 71 ? 6.988 5.615 -11.623 1.00 92.94 71 GLU A O 1
ATOM 577 N N . THR A 1 72 ? 5.168 4.299 -11.477 1.00 95.81 72 THR A N 1
ATOM 578 C CA . THR A 1 72 ? 4.238 5.381 -11.162 1.00 95.81 72 THR A CA 1
ATOM 579 C C . THR A 1 72 ? 3.339 5.071 -9.965 1.00 95.81 72 THR A C 1
ATOM 581 O O . THR A 1 72 ? 3.142 3.928 -9.552 1.00 95.81 72 THR A O 1
ATOM 584 N N . PHE A 1 73 ? 2.741 6.131 -9.409 1.00 96.56 73 PHE A N 1
ATOM 585 C CA . PHE A 1 73 ? 1.710 6.005 -8.378 1.00 96.56 73 PHE A CA 1
ATOM 586 C C . PHE A 1 73 ? 0.486 5.227 -8.877 1.00 96.56 73 PHE A C 1
ATOM 588 O O . PHE A 1 73 ? -0.089 4.470 -8.102 1.00 96.56 73 PHE A O 1
ATOM 595 N N . SER A 1 74 ? 0.085 5.426 -10.137 1.00 96.44 74 SER A N 1
ATOM 596 C CA . SER A 1 74 ? -1.099 4.780 -10.710 1.00 96.44 74 SER A CA 1
ATOM 597 C C . SER A 1 74 ? -0.926 3.266 -10.787 1.00 96.44 74 SER A C 1
ATOM 599 O O . SER A 1 74 ? -1.838 2.557 -10.379 1.00 96.44 74 SER A O 1
ATOM 601 N N . ASP A 1 75 ? 0.257 2.791 -11.193 1.00 94.56 75 ASP A N 1
ATOM 602 C CA . ASP A 1 75 ? 0.548 1.352 -11.283 1.00 94.56 75 ASP A CA 1
ATOM 603 C C . ASP A 1 75 ? 0.436 0.678 -9.915 1.00 94.56 75 ASP A C 1
ATOM 605 O O . ASP A 1 75 ? -0.174 -0.377 -9.777 1.00 94.56 75 ASP A O 1
ATOM 609 N N . MET A 1 76 ? 1.011 1.311 -8.885 1.00 95.81 76 MET A N 1
ATOM 610 C CA . MET A 1 76 ? 0.922 0.810 -7.514 1.00 95.81 76 MET A CA 1
ATOM 611 C C . MET A 1 76 ? -0.517 0.835 -7.010 1.00 95.81 76 MET A C 1
ATOM 613 O O . MET A 1 76 ? -0.975 -0.132 -6.409 1.00 95.81 76 MET A O 1
ATOM 617 N N . ARG A 1 77 ? -1.235 1.933 -7.273 1.00 95.81 77 ARG A N 1
ATOM 618 C CA . ARG A 1 77 ? -2.613 2.111 -6.822 1.00 95.81 77 ARG A CA 1
ATOM 619 C C . ARG A 1 77 ? -3.536 1.049 -7.405 1.00 95.81 77 ARG A C 1
ATOM 621 O O . ARG A 1 77 ? -4.258 0.424 -6.643 1.00 95.81 77 ARG A O 1
ATOM 628 N N . GLU A 1 78 ? -3.514 0.862 -8.721 1.00 93.62 78 GLU A N 1
ATOM 629 C CA . GLU A 1 78 ? -4.381 -0.095 -9.412 1.00 93.62 78 GLU A CA 1
ATOM 630 C C . GLU A 1 78 ? -4.133 -1.520 -8.910 1.00 93.62 78 GLU A C 1
ATOM 632 O O . GLU A 1 78 ? -5.075 -2.238 -8.581 1.00 93.62 78 GLU A O 1
ATOM 637 N N . GLU A 1 79 ? -2.866 -1.908 -8.758 1.00 93.00 79 GLU A N 1
ATOM 638 C CA . GLU A 1 79 ? -2.504 -3.222 -8.228 1.00 93.00 79 GLU A CA 1
ATOM 639 C C . GLU A 1 79 ? -2.997 -3.417 -6.786 1.00 93.00 79 GLU A C 1
ATOM 641 O O . GLU A 1 79 ? -3.595 -4.445 -6.466 1.00 93.00 79 GLU A O 1
ATOM 646 N N . PHE A 1 80 ? -2.821 -2.413 -5.922 1.00 93.94 80 PHE A N 1
ATOM 647 C CA . PHE A 1 80 ? -3.289 -2.477 -4.538 1.00 93.94 80 PHE A CA 1
ATOM 648 C C . PHE A 1 80 ? -4.826 -2.487 -4.449 1.00 93.94 80 PHE A C 1
ATOM 650 O O . PHE A 1 80 ? -5.396 -3.266 -3.687 1.00 93.94 80 PHE A O 1
ATOM 657 N N . GLU A 1 81 ? -5.520 -1.662 -5.238 1.00 93.06 81 GLU A N 1
ATOM 658 C CA . GLU A 1 81 ? -6.989 -1.622 -5.311 1.00 93.06 81 GLU A CA 1
ATOM 659 C C . GLU A 1 81 ? -7.565 -2.965 -5.782 1.00 93.06 81 GLU A C 1
ATOM 661 O O . GLU A 1 81 ? -8.550 -3.446 -5.217 1.00 93.06 81 GLU A O 1
ATOM 666 N N . ASN A 1 82 ? -6.925 -3.612 -6.758 1.00 90.44 82 ASN A N 1
ATOM 667 C CA . ASN A 1 82 ? -7.308 -4.948 -7.215 1.00 90.44 82 ASN A CA 1
ATOM 668 C C . ASN A 1 82 ? -7.163 -5.995 -6.100 1.00 90.44 82 ASN A C 1
ATOM 670 O O . ASN A 1 82 ? -8.043 -6.837 -5.931 1.00 90.44 82 ASN A O 1
ATOM 674 N N . VAL A 1 83 ? -6.106 -5.914 -5.285 1.00 90.00 83 VAL A N 1
ATOM 675 C CA . VAL A 1 83 ? -5.949 -6.794 -4.116 1.00 90.00 83 VAL A CA 1
ATOM 676 C C . VAL A 1 83 ? -7.017 -6.513 -3.058 1.00 90.00 83 VAL A C 1
ATOM 678 O O . VAL A 1 83 ? -7.701 -7.439 -2.635 1.00 90.00 83 VAL A O 1
ATOM 681 N N . LEU A 1 84 ? -7.232 -5.253 -2.668 1.00 89.19 84 LEU A N 1
ATOM 682 C CA . LEU A 1 84 ? -8.218 -4.897 -1.635 1.00 89.19 84 LEU A CA 1
ATOM 683 C C . LEU A 1 84 ? -9.671 -5.164 -2.047 1.00 89.19 84 LEU A C 1
ATOM 685 O O . LEU A 1 84 ? -10.521 -5.354 -1.180 1.00 89.19 84 LEU A O 1
ATOM 689 N N . SER A 1 85 ? -9.969 -5.148 -3.348 1.00 86.62 85 SER A N 1
ATOM 690 C CA . SER A 1 85 ? -11.296 -5.479 -3.883 1.00 86.62 85 SER A CA 1
ATOM 691 C C . SER A 1 85 ? -11.514 -6.979 -4.089 1.00 86.62 85 SER A C 1
ATOM 693 O O . SER A 1 85 ? -12.660 -7.409 -4.235 1.00 86.62 85 SER A O 1
ATOM 695 N N . SER A 1 86 ? -10.449 -7.787 -4.060 1.00 79.69 86 SER A N 1
ATOM 696 C CA . SER A 1 86 ? -10.570 -9.241 -4.012 1.00 79.69 86 SER A CA 1
ATOM 697 C C . SER A 1 86 ? -11.201 -9.664 -2.684 1.00 79.69 86 SER A C 1
ATOM 699 O O . SER A 1 86 ? -10.778 -9.225 -1.620 1.00 79.69 86 SER A O 1
ATOM 701 N N . ASN A 1 87 ? -12.174 -10.576 -2.731 1.00 64.75 87 ASN A N 1
ATOM 702 C CA . ASN A 1 87 ? -12.723 -11.222 -1.530 1.00 64.75 87 ASN A CA 1
ATOM 703 C C . ASN A 1 87 ? -11.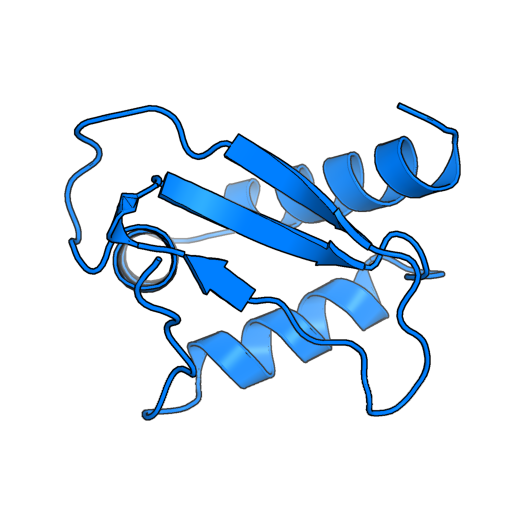800 -12.326 -0.974 1.00 64.75 87 ASN A C 1
ATOM 705 O O . ASN A 1 87 ? -12.159 -13.003 -0.013 1.00 64.75 87 ASN A O 1
ATOM 709 N N . VAL A 1 88 ? -10.644 -12.551 -1.607 1.00 68.94 88 VAL A N 1
ATOM 710 C CA . VAL A 1 88 ? -9.635 -13.532 -1.202 1.00 68.94 88 VAL A CA 1
ATOM 711 C C . VAL A 1 88 ? -8.276 -12.843 -1.215 1.00 68.94 88 VAL A C 1
ATOM 713 O O . VAL A 1 88 ? -7.776 -12.469 -2.279 1.00 68.94 88 VAL A O 1
ATOM 716 N N . TRP A 1 89 ? -7.684 -12.664 -0.038 1.00 74.38 89 TRP A N 1
ATOM 717 C CA . TRP A 1 89 ? -6.335 -12.127 0.106 1.00 74.38 89 TRP A CA 1
ATOM 718 C C . TRP A 1 89 ? -5.363 -13.276 0.346 1.00 74.38 89 TRP A C 1
ATOM 720 O O . TRP A 1 89 ? -5.599 -14.127 1.203 1.00 74.38 89 TRP A O 1
ATOM 730 N N . GLU A 1 90 ? -4.267 -13.310 -0.412 1.00 65.69 90 GLU A N 1
ATOM 731 C CA . GLU A 1 90 ? -3.142 -14.179 -0.078 1.00 65.69 90 GLU A CA 1
ATOM 732 C C . GLU A 1 90 ? -2.452 -13.605 1.165 1.00 65.69 90 GLU A C 1
ATOM 734 O O . GLU A 1 90 ? -1.612 -12.711 1.077 1.00 65.69 90 GLU A O 1
ATOM 739 N N . MET A 1 91 ? -2.863 -14.097 2.331 1.00 65.62 91 MET A N 1
ATOM 740 C CA . MET A 1 91 ? -2.189 -13.855 3.601 1.00 65.62 91 MET A CA 1
ATOM 741 C C . MET A 1 91 ? -1.205 -14.995 3.846 1.00 65.62 91 MET A C 1
ATOM 743 O O . MET A 1 91 ? -1.583 -16.169 3.801 1.00 65.62 91 MET A O 1
ATOM 747 N N . SER A 1 92 ? 0.052 -14.668 4.120 1.00 59.91 92 SER A N 1
ATOM 748 C CA . SER A 1 92 ? 1.037 -15.651 4.569 1.00 59.91 92 SER A CA 1
ATOM 749 C C . SER A 1 92 ? 1.115 -15.673 6.091 1.00 59.91 92 SER A C 1
ATOM 751 O O . SER A 1 92 ? 1.206 -14.635 6.746 1.00 59.91 92 SER A O 1
ATOM 753 N N . PHE A 1 93 ? 1.108 -16.882 6.646 1.00 56.56 93 PHE A N 1
ATOM 754 C CA . PHE A 1 93 ? 1.492 -17.155 8.025 1.00 56.56 93 PHE A CA 1
ATOM 755 C C . PHE A 1 93 ? 2.993 -17.469 8.038 1.00 56.56 93 PHE A C 1
ATOM 757 O O . PHE A 1 93 ? 3.444 -18.377 7.338 1.00 56.56 93 PHE A O 1
ATOM 764 N N . VAL A 1 94 ? 3.771 -16.703 8.797 1.00 50.88 94 VAL A N 1
ATOM 765 C CA . VAL A 1 94 ? 5.176 -17.004 9.109 1.00 50.88 94 VAL A CA 1
ATOM 766 C C . VAL A 1 94 ? 5.322 -17.004 10.617 1.00 50.88 94 VAL A C 1
ATOM 768 O O . VAL A 1 94 ? 4.793 -16.056 11.240 1.00 50.88 94 VAL A O 1
#

Secondary structure (DSSP, 8-state):
--HHHHHHHHHHHHHHHT--HHHHHHHHHHHHSSSS--SPPEEEEE---GGG---EEEGGGTEEEEES---SHHHHHHHHHHHHHSS---BPP-